Protein AF-A0A6P7GZW6-F1 (afdb_monomer_lite)

Sequence (121 aa):
YMQWEYSMRNNTKTATFVFSAQAANHLLSLGHLKVGLARCEIEKRYVVRRCQRCWSYSHDSTKCDGPDRTRNCLNCGKHGHAMKACAGEEFCAVCNKAHRHGSAKCPAFQEALQRARKADQ

Foldseek 3Di:
DWDFDDDDDDPDGDTDDDDPPVVLVVVVVVQWDDDPPDTGGDDDDFDQDAQLAQRASPDHVVPDPHHGQNQAAQAASHHDDHVVPDPDFGAEPHQGDGHGRPDPPDPRNVVSRVVRVVVVD

pLDDT: mean 87.78, std 15.23, range [29.33, 96.62]

Organism: NCBI:txid50390

Secondary structure (DSSP, 8-state):
--------STT---------HHHHHHHHHH-EEEETTEEEE----------TTT--SSS-GGG--SPP-TTS-TTTS-SSS-GGG--SPP-BTTTTBSS-TT-TT-HHHHHHHHHHHHTT-

InterPro domains:
  IPR001878 Zinc finger, CCHC-type [PS50158] (73-86)
  IPR036875 Zinc finger, CCHC-type superfamily [SSF57756] (40-88)

Radius of gyration: 17.38 Å; chains: 1; bounding box: 32×41×42 Å

Structure (mmCIF, N/CA/C/O backbone):
data_AF-A0A6P7GZW6-F1
#
_entry.id   AF-A0A6P7GZW6-F1
#
loop_
_atom_site.group_PDB
_atom_site.id
_atom_site.type_symbol
_atom_site.label_atom_id
_atom_site.label_alt_id
_atom_site.label_comp_id
_atom_site.label_asym_id
_atom_site.label_entity_id
_atom_site.label_seq_id
_atom_site.pdbx_PDB_ins_code
_atom_site.Cartn_x
_atom_site.Cartn_y
_atom_site.Cartn_z
_atom_site.occupancy
_atom_site.B_iso_or_equiv
_atom_site.auth_seq_id
_atom_site.auth_comp_id
_atom_site.auth_asym_id
_atom_site.auth_atom_id
_atom_site.pdbx_PDB_model_num
ATOM 1 N N . TYR A 1 1 ? 8.598 6.000 12.581 1.00 32.06 1 TYR A N 1
ATOM 2 C CA . TYR A 1 1 ? 8.970 6.384 11.204 1.00 32.06 1 TYR A CA 1
ATOM 3 C C . TYR A 1 1 ? 7.702 6.887 10.520 1.00 32.06 1 TYR A C 1
ATOM 5 O O . TYR A 1 1 ? 6.854 6.083 10.156 1.00 32.06 1 TYR A O 1
ATOM 13 N N . MET A 1 2 ? 7.488 8.204 10.497 1.00 29.33 2 MET A N 1
ATOM 14 C CA . MET A 1 2 ? 6.277 8.828 9.945 1.00 29.33 2 MET A CA 1
ATOM 15 C C . MET A 1 2 ? 6.384 8.887 8.416 1.00 29.33 2 MET A C 1
ATOM 17 O O . MET A 1 2 ? 7.231 9.604 7.891 1.00 29.33 2 MET A O 1
ATOM 21 N N . GLN A 1 3 ? 5.556 8.120 7.705 1.00 33.75 3 GLN A N 1
ATOM 22 C CA . GLN A 1 3 ? 5.369 8.261 6.257 1.00 33.75 3 GLN A CA 1
ATOM 23 C C . GLN A 1 3 ? 4.141 9.140 6.001 1.00 33.75 3 GLN A C 1
ATOM 25 O O . GLN A 1 3 ? 3.038 8.785 6.412 1.00 33.75 3 GLN A O 1
ATOM 30 N N . TRP A 1 4 ? 4.340 10.284 5.342 1.00 34.69 4 TRP A N 1
ATOM 31 C CA . TRP A 1 4 ? 3.284 11.242 5.011 1.00 34.69 4 TRP A CA 1
ATOM 32 C C . TRP A 1 4 ? 2.551 10.899 3.697 1.00 34.69 4 TRP A C 1
ATOM 34 O O . TRP A 1 4 ? 3.173 10.733 2.652 1.00 34.69 4 TRP A O 1
ATOM 44 N N . GLU A 1 5 ? 1.223 10.820 3.842 1.00 42.06 5 GLU A N 1
ATOM 45 C CA . GLU A 1 5 ? 0.091 11.219 2.978 1.00 42.06 5 GLU A CA 1
ATOM 46 C C . GLU A 1 5 ? -0.092 10.681 1.537 1.00 42.06 5 GLU A C 1
ATOM 48 O O . GLU A 1 5 ? 0.608 11.031 0.590 1.00 42.06 5 GLU A O 1
ATOM 53 N N . TYR A 1 6 ? -1.202 9.944 1.366 1.00 43.47 6 TYR A N 1
ATOM 54 C CA . TYR A 1 6 ? -2.035 9.924 0.158 1.00 43.47 6 TYR A CA 1
ATOM 55 C C . TYR A 1 6 ? -3.326 10.673 0.515 1.00 43.47 6 TYR A C 1
ATOM 57 O O . TYR A 1 6 ? -4.013 10.263 1.450 1.00 43.47 6 TYR A O 1
ATOM 65 N N . SER A 1 7 ? -3.636 11.784 -0.157 1.00 40.34 7 SER A N 1
ATOM 66 C CA . SER A 1 7 ? -4.816 12.587 0.177 1.00 40.34 7 SER A CA 1
ATOM 67 C C . SER A 1 7 ? -6.105 11.904 -0.292 1.00 40.34 7 SER A C 1
ATOM 69 O O . SER A 1 7 ? -6.201 11.405 -1.416 1.00 40.34 7 SER A O 1
ATOM 71 N N . MET A 1 8 ? -7.125 11.897 0.564 1.00 38.78 8 MET A N 1
ATOM 72 C CA . MET A 1 8 ? -8.518 11.726 0.157 1.00 38.78 8 MET A CA 1
ATOM 73 C C . MET A 1 8 ? -9.351 12.848 0.788 1.00 38.78 8 MET A C 1
ATOM 75 O O . MET A 1 8 ? -9.194 13.121 1.965 1.00 38.78 8 MET A O 1
ATOM 79 N N . ARG A 1 9 ? -10.210 13.480 -0.031 1.00 48.25 9 ARG A N 1
ATOM 80 C CA . ARG A 1 9 ? -11.346 14.388 0.271 1.00 48.25 9 ARG A CA 1
ATOM 81 C C . ARG A 1 9 ? -11.144 15.458 1.388 1.00 48.25 9 ARG A C 1
ATOM 83 O O . ARG A 1 9 ? -11.032 15.152 2.567 1.00 48.25 9 ARG A O 1
ATOM 90 N N . ASN A 1 10 ? -11.234 16.741 0.996 1.00 51.53 10 ASN A N 1
ATOM 91 C CA . ASN A 1 10 ? -11.421 17.942 1.846 1.00 51.53 10 ASN A CA 1
ATOM 92 C C . ASN A 1 10 ? -10.289 18.347 2.820 1.00 51.53 10 ASN A C 1
ATOM 94 O O . ASN A 1 10 ? -10.545 18.485 4.011 1.00 51.53 10 ASN A O 1
ATOM 98 N N . ASN A 1 11 ? -9.057 18.599 2.346 1.00 68.69 11 ASN A N 1
ATOM 99 C CA . ASN A 1 11 ? -7.935 19.108 3.176 1.00 68.69 11 ASN A CA 1
ATOM 100 C C . ASN A 1 11 ? -7.673 18.321 4.483 1.00 68.69 11 ASN A C 1
ATOM 102 O O . ASN A 1 11 ? -7.035 18.828 5.406 1.00 68.69 11 ASN A O 1
ATOM 106 N N . THR A 1 12 ? -8.150 17.079 4.572 1.00 74.75 12 THR A N 1
ATOM 107 C CA . THR A 1 12 ? -7.938 16.217 5.730 1.00 74.75 12 THR A CA 1
ATOM 108 C C . THR A 1 12 ? -6.517 15.6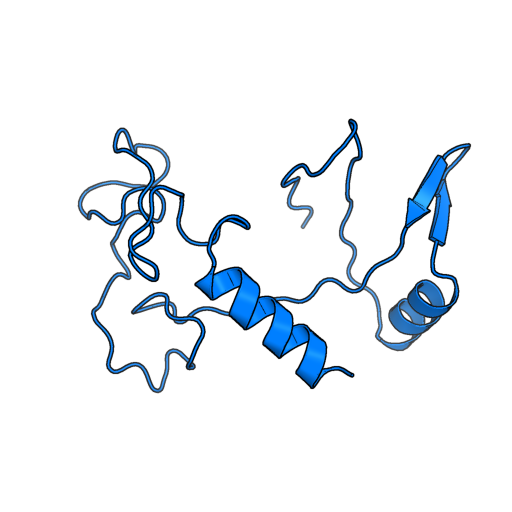58 5.699 1.00 74.75 12 THR A C 1
ATOM 110 O O . THR A 1 12 ? -5.961 15.357 4.639 1.00 74.75 12 THR A O 1
ATOM 113 N N . LYS A 1 13 ? -5.906 15.560 6.880 1.00 83.88 13 LYS A N 1
ATOM 114 C CA . LYS A 1 13 ? -4.573 14.989 7.085 1.00 83.88 13 LYS A CA 1
ATOM 115 C C . LYS A 1 13 ? -4.698 13.715 7.903 1.00 83.88 13 LYS A C 1
ATOM 117 O O . LYS A 1 13 ? -5.474 13.669 8.855 1.00 83.88 13 LYS A O 1
ATOM 122 N N . THR A 1 14 ? -3.917 12.698 7.556 1.00 86.50 14 THR A N 1
ATOM 123 C CA . THR A 1 14 ? -3.939 11.401 8.242 1.00 86.50 14 THR A CA 1
ATOM 124 C C . THR A 1 14 ? -2.583 11.133 8.874 1.00 86.50 14 THR A C 1
ATOM 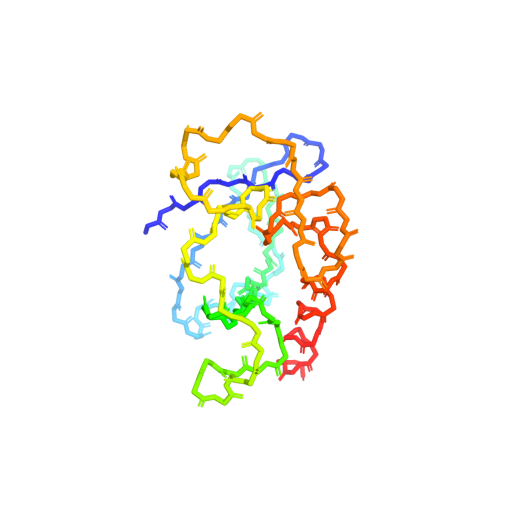126 O O . THR A 1 14 ? -1.557 11.161 8.197 1.00 86.50 14 THR A O 1
ATOM 129 N N . ALA A 1 15 ? -2.585 10.812 10.166 1.00 90.62 15 ALA A N 1
ATOM 130 C CA . ALA A 1 15 ? -1.408 10.344 10.885 1.00 90.62 15 ALA A CA 1
ATOM 131 C C . ALA A 1 15 ? -1.564 8.853 11.213 1.00 90.62 15 ALA A C 1
ATOM 133 O O . ALA A 1 15 ? -2.633 8.406 11.620 1.00 90.62 15 ALA A O 1
ATOM 134 N N . THR A 1 16 ? -0.501 8.070 11.018 1.00 92.00 16 THR A N 1
ATOM 135 C CA . THR A 1 16 ? -0.473 6.641 11.367 1.00 92.00 16 THR A CA 1
ATOM 136 C C . THR A 1 16 ? 0.464 6.424 12.547 1.00 92.00 16 THR A C 1
ATOM 138 O O . THR A 1 16 ? 1.631 6.813 12.495 1.00 92.00 16 THR A O 1
ATOM 141 N N . PHE A 1 17 ? -0.040 5.755 13.580 1.00 91.81 17 PHE A N 1
ATOM 142 C CA . PHE A 1 17 ? 0.698 5.407 14.791 1.00 91.81 17 PHE A CA 1
ATOM 143 C C . PHE A 1 17 ? 0.695 3.889 14.983 1.00 91.81 17 PHE A C 1
ATOM 145 O O . PHE A 1 17 ? -0.210 3.196 14.520 1.00 91.81 17 PHE A O 1
ATOM 152 N N . VAL A 1 18 ? 1.718 3.373 15.662 1.00 93.94 18 VAL A N 1
ATOM 153 C CA . VAL A 1 18 ? 1.812 1.960 16.044 1.00 93.94 18 VAL A CA 1
ATOM 154 C C . VAL A 1 18 ? 1.633 1.878 17.555 1.00 93.94 18 VAL A C 1
ATOM 156 O O . VAL A 1 18 ? 2.314 2.589 18.290 1.00 93.94 18 VAL A O 1
ATOM 159 N N . PHE A 1 19 ? 0.727 1.014 18.004 1.00 93.31 19 PHE A N 1
ATOM 160 C CA . PHE A 1 19 ? 0.383 0.813 19.412 1.00 93.31 19 PHE A CA 1
ATOM 161 C C . PHE A 1 19 ? 0.474 -0.671 19.786 1.00 93.31 19 PHE A C 1
ATOM 163 O O . PHE A 1 19 ? 0.561 -1.535 18.911 1.00 93.31 19 PHE A O 1
ATOM 170 N N . SER A 1 20 ? 0.402 -0.975 21.086 1.00 96.62 20 SER A N 1
ATOM 171 C CA . SER A 1 20 ? 0.105 -2.335 21.543 1.00 96.62 20 SER A CA 1
ATOM 172 C C . SER A 1 20 ? -1.309 -2.743 21.112 1.00 96.62 20 SER A C 1
ATOM 174 O O . SER A 1 20 ? -2.180 -1.889 20.938 1.00 96.62 20 SER A O 1
ATOM 176 N N . ALA A 1 21 ? -1.560 -4.048 20.967 1.00 93.38 21 ALA A N 1
ATOM 177 C CA . ALA A 1 21 ? -2.873 -4.553 20.553 1.00 93.38 21 ALA A CA 1
ATOM 178 C C . ALA A 1 21 ? -4.002 -4.068 21.482 1.00 93.38 21 ALA A C 1
ATOM 180 O O . ALA A 1 21 ? -5.055 -3.646 21.011 1.00 93.38 21 ALA A O 1
ATOM 181 N N . GLN A 1 22 ? -3.755 -4.052 22.795 1.00 96.38 22 GLN A N 1
ATOM 182 C CA . GLN A 1 22 ? -4.722 -3.579 23.785 1.00 96.38 22 GLN A CA 1
ATOM 183 C C . GLN A 1 22 ? -5.059 -2.091 23.602 1.00 96.38 22 GLN A C 1
ATOM 185 O O . GLN A 1 22 ? -6.234 -1.734 23.536 1.00 96.38 22 GLN A O 1
ATOM 190 N N . ALA A 1 23 ? -4.046 -1.227 23.471 1.00 95.25 23 ALA A N 1
ATOM 191 C CA . ALA A 1 23 ? -4.256 0.207 23.272 1.00 95.25 23 ALA A CA 1
ATOM 192 C C . ALA A 1 23 ? -4.913 0.506 21.915 1.00 95.25 23 ALA A C 1
ATOM 194 O O . ALA A 1 23 ? -5.807 1.345 21.839 1.00 95.25 23 ALA A O 1
ATOM 195 N N . ALA A 1 24 ? -4.525 -0.212 20.856 1.00 94.62 24 ALA A N 1
ATOM 196 C CA . ALA A 1 24 ? -5.143 -0.086 19.539 1.00 94.62 24 ALA A CA 1
ATOM 197 C C . ALA A 1 24 ? -6.637 -0.435 19.579 1.00 94.62 24 ALA A C 1
ATOM 199 O O . ALA A 1 24 ? -7.452 0.341 19.091 1.00 94.62 24 ALA A O 1
ATOM 200 N N . ASN A 1 25 ? -7.008 -1.557 20.203 1.00 94.62 25 ASN A N 1
ATOM 201 C CA . ASN A 1 25 ? -8.407 -1.974 20.318 1.00 94.62 25 ASN A CA 1
ATOM 202 C C . ASN A 1 25 ? -9.236 -0.991 21.151 1.00 94.62 25 ASN A C 1
ATOM 204 O O . ASN A 1 25 ? -10.373 -0.697 20.791 1.00 94.62 25 ASN A O 1
ATOM 208 N N . HIS A 1 26 ? -8.656 -0.442 22.221 1.00 95.19 26 HIS A N 1
ATOM 209 C CA . HIS A 1 26 ? -9.310 0.599 23.008 1.00 95.19 26 HIS A CA 1
ATOM 210 C C . HIS A 1 26 ? -9.544 1.880 22.192 1.00 95.19 26 HIS A C 1
ATOM 212 O O . HIS A 1 26 ? -10.636 2.429 22.207 1.00 95.19 26 HIS A O 1
ATOM 218 N N . LEU A 1 27 ? -8.554 2.341 21.423 1.00 94.38 27 LEU A N 1
ATOM 219 C CA . LEU A 1 27 ? -8.720 3.511 20.554 1.00 94.38 27 LEU A CA 1
ATOM 220 C C . LEU A 1 27 ? -9.746 3.265 19.439 1.00 94.38 27 LEU A C 1
ATOM 222 O O . LEU A 1 27 ? -10.541 4.150 19.128 1.00 94.38 27 LEU A O 1
ATOM 226 N N . LEU A 1 28 ? -9.759 2.064 18.860 1.00 94.38 28 LEU A N 1
ATOM 227 C CA . LEU A 1 28 ? -10.731 1.683 17.836 1.00 94.38 28 LEU A CA 1
ATOM 228 C C . LEU A 1 28 ? -12.165 1.670 18.381 1.00 94.38 28 LEU A C 1
ATOM 230 O O . LEU A 1 28 ? -13.071 2.085 17.663 1.00 94.38 28 LEU A O 1
ATOM 234 N N . SER A 1 29 ? -12.385 1.268 19.640 1.00 94.56 29 SER A N 1
ATOM 235 C CA . SER A 1 29 ? -13.731 1.274 20.235 1.00 94.56 29 SER A CA 1
ATOM 236 C C . SER A 1 29 ? -14.280 2.681 20.498 1.00 94.56 29 SER A C 1
ATOM 238 O O . SER A 1 29 ? -15.495 2.858 20.537 1.00 94.56 29 SER A O 1
ATOM 240 N N . LEU A 1 30 ? -13.415 3.696 20.619 1.00 95.06 30 LEU A N 1
ATOM 241 C CA . LEU A 1 30 ? -13.831 5.103 20.696 1.00 95.06 30 LEU A CA 1
ATOM 242 C C . LEU A 1 30 ? -14.323 5.641 19.338 1.00 95.06 30 LEU A C 1
ATOM 244 O O . LEU A 1 30 ? -15.104 6.596 19.281 1.00 95.06 30 LEU A O 1
ATOM 248 N N . GLY A 1 31 ? -13.826 5.075 18.233 1.00 93.25 31 GLY A N 1
ATOM 249 C CA . GLY A 1 31 ? -14.131 5.455 16.847 1.00 93.25 31 GLY A CA 1
ATOM 250 C C . GLY A 1 31 ? -13.582 6.818 16.398 1.00 93.25 31 GLY A C 1
ATOM 251 O O . GLY A 1 31 ? -13.380 7.046 15.207 1.00 93.25 31 GLY A O 1
ATOM 252 N N . HIS A 1 32 ? -13.310 7.740 17.322 1.00 93.44 32 HIS A N 1
ATOM 253 C CA . HIS A 1 32 ? -12.734 9.048 17.022 1.00 93.44 32 HIS A CA 1
ATOM 254 C C . HIS A 1 32 ? -11.944 9.625 18.203 1.00 93.44 32 HIS A C 1
ATOM 256 O O . HIS A 1 32 ? -12.220 9.331 19.364 1.00 93.44 32 HIS A O 1
ATOM 262 N N . LEU A 1 33 ? -10.987 10.498 17.892 1.00 92.19 33 LEU A N 1
ATOM 263 C CA . LEU A 1 33 ? -10.189 11.272 18.836 1.00 92.19 33 LEU A CA 1
ATOM 264 C C . LEU A 1 33 ? -10.477 12.765 18.662 1.00 92.19 33 LEU A C 1
ATOM 266 O O . LEU A 1 33 ? -10.582 13.255 17.539 1.00 92.19 33 LEU A O 1
ATOM 270 N N . LYS A 1 34 ? -10.552 13.512 19.764 1.00 92.06 34 LYS A N 1
ATOM 271 C CA . LYS A 1 34 ? -10.583 14.977 19.723 1.00 92.06 34 LYS A CA 1
ATOM 272 C C . LYS A 1 34 ? -9.164 15.526 19.864 1.00 92.06 34 LYS A C 1
ATOM 274 O O . LYS A 1 34 ? -8.512 15.285 20.875 1.00 92.06 34 LYS A O 1
ATOM 279 N N . VAL A 1 35 ? -8.704 16.283 18.870 1.00 89.75 35 VAL A N 1
ATOM 280 C CA . VAL A 1 35 ? -7.398 16.959 18.883 1.00 89.75 35 VAL A CA 1
ATOM 281 C C . VAL A 1 35 ? -7.642 18.460 18.771 1.00 89.75 35 VAL A C 1
ATOM 283 O O . VAL A 1 35 ? -7.971 18.977 17.704 1.00 89.75 35 VAL A O 1
ATOM 286 N N . GLY A 1 36 ? -7.552 19.168 19.899 1.00 90.69 36 GLY A N 1
ATOM 287 C CA . GLY A 1 36 ? -7.987 20.563 19.985 1.00 90.69 36 GLY A CA 1
ATOM 288 C C . GLY A 1 36 ? -9.481 20.694 19.669 1.00 90.69 36 GLY A C 1
ATOM 289 O O . GLY A 1 36 ? -10.323 20.130 20.369 1.00 90.69 36 GLY A O 1
ATOM 290 N N . LEU A 1 37 ? -9.811 21.424 18.601 1.00 89.88 37 LEU A N 1
ATOM 291 C CA . LEU A 1 37 ? -11.184 21.572 18.098 1.00 89.88 37 LEU A CA 1
ATOM 292 C C . LEU A 1 37 ? -11.548 20.546 17.012 1.00 89.88 37 LEU A C 1
ATOM 294 O O . LEU A 1 37 ? -12.709 20.469 16.615 1.00 89.88 37 LEU A O 1
ATOM 298 N N . ALA A 1 38 ? -10.585 19.755 16.533 1.00 89.25 38 ALA A N 1
ATOM 299 C CA . ALA A 1 38 ? -10.805 18.797 15.459 1.00 89.25 38 ALA A CA 1
ATOM 300 C C . ALA A 1 38 ? -11.326 17.456 15.990 1.00 89.25 38 ALA A C 1
ATOM 302 O O . ALA A 1 38 ? -10.856 16.944 17.010 1.00 89.25 38 ALA A O 1
ATOM 303 N N . ARG A 1 39 ? -12.264 16.863 15.245 1.00 91.75 39 ARG A N 1
ATOM 304 C CA . ARG A 1 39 ? -12.699 15.472 15.401 1.00 91.75 39 ARG A CA 1
ATOM 305 C C . ARG A 1 39 ? -11.966 14.616 14.369 1.00 91.75 39 ARG A C 1
ATOM 307 O O . ARG A 1 39 ? -12.165 14.799 13.173 1.00 91.75 39 ARG A O 1
ATOM 314 N N . CYS A 1 40 ? -11.132 13.696 14.833 1.00 91.62 40 CYS A N 1
ATOM 315 C CA . CYS A 1 40 ? -10.320 12.815 14.001 1.00 91.62 40 CYS A CA 1
ATOM 316 C C . CYS A 1 40 ? -10.888 11.397 14.053 1.00 91.62 40 CYS A C 1
ATOM 318 O O . CYS A 1 40 ? -10.971 10.816 15.129 1.00 91.62 40 CYS A O 1
ATOM 320 N N . GLU A 1 41 ? -11.275 10.837 12.913 1.00 93.75 41 GLU A N 1
ATOM 321 C CA . GLU A 1 41 ? -11.704 9.439 12.828 1.00 93.75 41 GLU A CA 1
ATOM 322 C C . GLU A 1 41 ? -10.521 8.496 13.084 1.00 93.75 41 GLU A C 1
ATOM 324 O O . GLU A 1 41 ? -9.400 8.754 12.634 1.00 93.75 41 GLU A O 1
ATOM 329 N N . ILE A 1 42 ? -10.764 7.422 13.836 1.00 94.19 42 ILE A N 1
ATOM 330 C CA . ILE A 1 42 ? -9.770 6.381 14.090 1.00 94.19 42 ILE A CA 1
ATOM 331 C C . ILE A 1 42 ? -10.145 5.161 13.255 1.00 94.19 42 ILE A C 1
ATOM 333 O O . ILE A 1 42 ? -11.215 4.586 13.426 1.00 94.19 42 ILE A O 1
ATOM 337 N N . GLU A 1 43 ? -9.219 4.713 12.412 1.00 92.44 43 GLU A N 1
ATOM 338 C CA . GLU A 1 43 ? -9.357 3.468 11.661 1.00 92.44 43 GLU A CA 1
ATOM 339 C C . GLU A 1 43 ? -8.125 2.573 11.816 1.00 92.44 43 GLU A C 1
ATOM 341 O O . GLU A 1 43 ? -6.992 3.032 11.999 1.00 92.44 43 GLU A O 1
ATOM 346 N N . LYS A 1 44 ? -8.336 1.257 11.711 1.00 93.31 44 LYS A N 1
ATOM 347 C CA . LYS A 1 44 ? -7.236 0.294 11.679 1.00 93.31 44 LYS A CA 1
ATOM 348 C C . LYS A 1 44 ? -6.528 0.376 10.328 1.00 93.31 44 LYS A C 1
ATOM 350 O O . LYS A 1 44 ? -7.123 0.170 9.268 1.00 93.31 44 LYS A O 1
ATOM 355 N N . ARG A 1 45 ? -5.217 0.616 10.359 1.00 91.75 45 ARG A N 1
ATOM 356 C CA . ARG A 1 45 ? -4.366 0.610 9.164 1.00 91.75 45 ARG A CA 1
ATOM 357 C C . ARG A 1 45 ? -4.018 -0.831 8.773 1.00 91.75 45 ARG A C 1
ATOM 359 O O . ARG A 1 45 ? -3.186 -1.467 9.412 1.00 91.75 45 ARG A O 1
ATOM 366 N N . TYR A 1 46 ? -4.582 -1.316 7.671 1.00 91.06 46 TYR A N 1
ATOM 367 C CA . TYR A 1 46 ? -4.217 -2.618 7.100 1.00 91.06 46 TYR A CA 1
ATOM 368 C C . TYR A 1 46 ? -2.994 -2.511 6.185 1.00 91.06 46 TYR A C 1
ATOM 370 O O . TYR A 1 46 ? -2.939 -1.661 5.289 1.00 91.06 46 TYR A O 1
ATOM 378 N N . VAL A 1 47 ? -2.020 -3.401 6.390 1.00 87.81 47 VAL A N 1
ATOM 379 C CA . VAL A 1 47 ? -0.817 -3.503 5.556 1.00 87.81 47 VAL A CA 1
ATOM 380 C C . VAL A 1 47 ? -0.990 -4.642 4.560 1.00 87.81 47 VAL A C 1
ATOM 382 O O . VAL A 1 47 ? -0.946 -5.814 4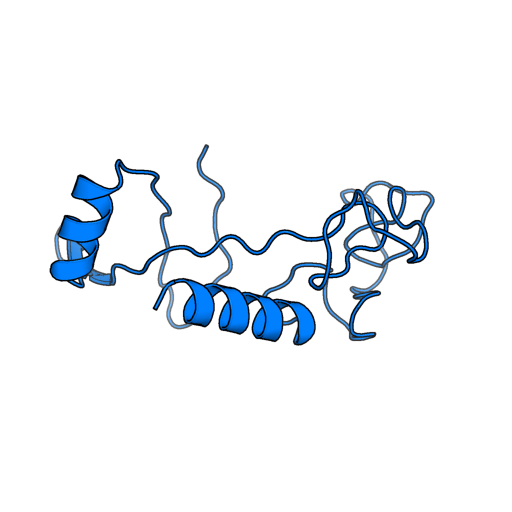.924 1.00 87.81 47 VAL A O 1
ATOM 385 N N . VAL A 1 48 ? -1.140 -4.297 3.283 1.00 90.69 48 VAL A N 1
ATOM 386 C CA . VAL A 1 48 ? -1.176 -5.276 2.193 1.00 90.69 48 VAL A CA 1
ATOM 387 C C . VAL A 1 48 ? 0.247 -5.531 1.713 1.00 90.69 48 VAL A C 1
ATOM 389 O O . VAL A 1 48 ? 0.889 -4.653 1.130 1.00 90.69 48 VAL A O 1
ATOM 392 N N . ARG A 1 49 ? 0.749 -6.744 1.949 1.00 90.44 49 ARG A N 1
ATOM 393 C CA . ARG A 1 49 ? 2.054 -7.168 1.434 1.00 90.44 49 ARG A CA 1
ATOM 394 C C . ARG A 1 49 ? 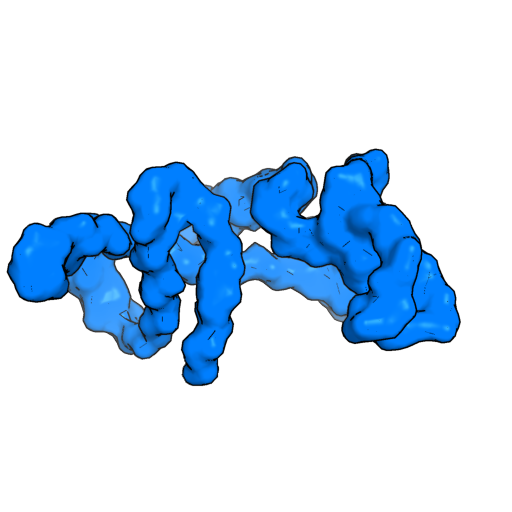1.936 -7.539 -0.044 1.00 90.44 49 ARG A C 1
ATOM 396 O O . ARG A 1 49 ? 0.943 -8.115 -0.477 1.00 90.44 49 ARG A O 1
ATOM 403 N N . ARG A 1 50 ? 2.974 -7.207 -0.809 1.00 91.88 50 ARG A N 1
ATOM 404 C CA . ARG A 1 50 ? 3.144 -7.635 -2.202 1.00 91.88 50 ARG A CA 1
ATOM 405 C C . ARG A 1 50 ? 4.360 -8.539 -2.317 1.00 91.88 50 ARG A C 1
ATOM 407 O O . ARG A 1 50 ? 5.352 -8.324 -1.612 1.00 91.88 50 ARG A O 1
ATOM 414 N N . CYS A 1 51 ? 4.310 -9.470 -3.258 1.00 94.44 51 CYS A N 1
ATOM 415 C CA . CYS A 1 51 ? 5.474 -10.229 -3.686 1.00 94.44 51 CYS A CA 1
ATOM 416 C C . CYS A 1 51 ? 6.555 -9.261 -4.192 1.00 94.44 51 CYS A C 1
ATOM 418 O O . CYS A 1 51 ? 6.285 -8.412 -5.042 1.00 94.44 51 CYS A O 1
ATOM 420 N N . GLN A 1 52 ? 7.781 -9.353 -3.674 1.00 92.00 52 GLN A N 1
ATOM 421 C CA . GLN A 1 52 ? 8.848 -8.425 -4.077 1.00 92.00 52 GLN A CA 1
ATOM 422 C C . GLN A 1 52 ? 9.364 -8.711 -5.493 1.00 92.00 52 GLN A C 1
ATOM 424 O O . GLN A 1 52 ? 9.843 -7.797 -6.161 1.00 92.00 52 GLN A O 1
ATOM 429 N N . ARG A 1 53 ? 9.199 -9.954 -5.966 1.00 94.69 53 ARG A N 1
ATOM 430 C CA . ARG A 1 53 ? 9.625 -10.403 -7.294 1.00 94.69 53 ARG A CA 1
ATOM 431 C C . ARG A 1 53 ? 8.646 -9.990 -8.385 1.00 94.69 53 ARG A C 1
ATOM 433 O O . ARG A 1 53 ? 8.999 -9.184 -9.234 1.00 94.69 53 ARG A O 1
ATOM 440 N N . CYS A 1 54 ? 7.412 -10.488 -8.344 1.00 94.62 54 CYS A N 1
ATOM 441 C CA . CYS A 1 54 ? 6.434 -10.243 -9.409 1.00 94.62 54 CYS A CA 1
ATOM 442 C C . CYS A 1 54 ? 5.455 -9.098 -9.122 1.00 94.62 54 CYS A C 1
ATOM 444 O O . CYS A 1 54 ? 4.690 -8.716 -10.007 1.00 94.62 54 CYS A O 1
ATOM 446 N N . TRP A 1 55 ? 5.470 -8.550 -7.901 1.00 94.44 55 TRP A N 1
ATOM 447 C CA . TRP A 1 55 ? 4.584 -7.482 -7.419 1.00 94.44 55 TRP A CA 1
ATOM 448 C C . TRP A 1 55 ? 3.115 -7.860 -7.201 1.00 94.44 55 TRP A C 1
ATOM 450 O O . TRP A 1 55 ? 2.325 -6.987 -6.835 1.00 94.44 55 TRP A O 1
ATOM 460 N N . SER A 1 56 ? 2.757 -9.137 -7.360 1.00 93.62 56 SER A N 1
ATOM 461 C CA . SER A 1 56 ? 1.413 -9.652 -7.082 1.00 93.62 56 SER A CA 1
ATOM 462 C C . SER A 1 56 ? 1.028 -9.512 -5.606 1.00 93.62 56 SER A C 1
ATOM 464 O O . SER A 1 56 ? 1.877 -9.572 -4.717 1.00 93.62 56 SER A O 1
ATOM 466 N N . TYR A 1 57 ? -0.273 -9.371 -5.350 1.00 93.75 57 TYR A N 1
ATOM 467 C CA . TYR A 1 57 ? -0.872 -9.348 -4.010 1.00 93.75 57 TYR A CA 1
ATOM 468 C C . TYR A 1 57 ? -1.528 -10.688 -3.626 1.00 93.75 57 TYR A C 1
ATOM 470 O O . TYR A 1 57 ? -2.347 -10.740 -2.712 1.00 93.75 57 TYR A O 1
ATOM 478 N N . SER A 1 58 ? -1.260 -11.761 -4.377 1.00 91.06 58 SER A N 1
ATOM 479 C CA . SER A 1 58 ? -1.921 -13.066 -4.203 1.00 91.06 58 SER A CA 1
ATOM 480 C C . SER A 1 58 ? -1.103 -14.092 -3.419 1.00 91.06 58 SER A C 1
ATOM 482 O O . SER A 1 58 ? -1.686 -15.025 -2.878 1.00 91.06 58 SER A O 1
ATOM 484 N N . HIS A 1 59 ? 0.217 -13.928 -3.342 1.00 91.38 59 HIS A N 1
ATOM 485 C CA . HIS A 1 59 ? 1.120 -14.927 -2.776 1.00 91.38 59 HIS A CA 1
ATOM 486 C C . HIS A 1 59 ? 2.312 -14.294 -2.053 1.00 91.38 59 HIS A C 1
ATOM 488 O O . HIS A 1 59 ? 2.629 -13.115 -2.240 1.00 91.38 59 HIS A O 1
ATOM 494 N N . ASP A 1 60 ? 3.000 -15.117 -1.261 1.00 85.75 60 ASP A N 1
ATOM 495 C CA . ASP A 1 60 ? 4.285 -14.779 -0.654 1.00 85.75 60 ASP A CA 1
ATOM 496 C C . ASP A 1 60 ? 5.450 -14.971 -1.642 1.00 85.75 60 ASP A C 1
ATOM 498 O O . ASP A 1 60 ? 5.404 -15.836 -2.517 1.00 85.75 60 ASP A O 1
ATOM 502 N N . SER A 1 61 ? 6.520 -14.184 -1.483 1.00 86.44 61 SER A N 1
ATOM 503 C CA . SER A 1 61 ? 7.679 -14.200 -2.389 1.00 86.44 61 SER A CA 1
ATOM 504 C C . SER A 1 61 ? 8.361 -15.573 -2.486 1.00 86.44 61 SER A C 1
ATOM 506 O O . SER A 1 61 ? 8.925 -15.884 -3.532 1.00 86.44 61 SER A O 1
ATOM 508 N N . THR A 1 62 ? 8.278 -16.404 -1.442 1.00 87.19 62 THR A N 1
ATOM 509 C CA . THR A 1 62 ? 8.823 -17.777 -1.421 1.00 87.19 62 THR A CA 1
ATOM 510 C C . THR A 1 62 ? 8.134 -18.728 -2.402 1.00 87.19 62 THR A C 1
ATOM 512 O O . THR A 1 62 ? 8.754 -19.681 -2.862 1.00 87.19 62 THR A O 1
ATOM 515 N N . LYS A 1 63 ? 6.872 -18.458 -2.757 1.00 90.19 63 LYS A N 1
ATOM 516 C CA . LYS A 1 63 ? 6.059 -19.263 -3.685 1.00 90.19 63 LYS A CA 1
ATOM 517 C C . LYS A 1 63 ? 5.847 -18.557 -5.028 1.00 90.19 63 LYS A C 1
ATOM 519 O O . LYS A 1 63 ? 4.866 -18.814 -5.715 1.00 90.19 63 LYS A O 1
ATOM 524 N N . CYS A 1 64 ? 6.727 -17.617 -5.376 1.00 94.88 64 CYS A N 1
ATOM 525 C CA . CYS A 1 64 ? 6.572 -16.808 -6.578 1.00 94.88 64 CYS A CA 1
ATOM 526 C C . CYS A 1 64 ? 7.016 -17.562 -7.838 1.00 94.88 64 CYS A C 1
ATOM 528 O O . CYS A 1 64 ? 8.211 -17.759 -8.065 1.00 94.88 64 CYS A O 1
ATOM 530 N N . ASP A 1 65 ? 6.053 -17.842 -8.707 1.00 93.50 65 ASP A N 1
ATOM 531 C CA . ASP A 1 65 ? 6.208 -18.347 -10.077 1.00 93.50 65 ASP A CA 1
ATOM 532 C C . ASP A 1 65 ? 6.122 -17.239 -11.148 1.00 93.50 65 ASP A C 1
ATOM 534 O O . ASP A 1 65 ? 6.395 -17.466 -12.324 1.00 93.50 65 ASP A O 1
ATOM 538 N N . GLY A 1 66 ? 5.766 -16.019 -10.740 1.00 92.69 66 GLY A N 1
ATOM 539 C CA . GLY A 1 66 ? 5.601 -14.882 -11.638 1.00 92.69 66 GLY A CA 1
ATOM 540 C C . GLY A 1 66 ? 6.910 -14.291 -12.191 1.00 92.69 66 GLY A C 1
ATOM 541 O O . GLY A 1 66 ? 8.012 -14.615 -11.734 1.00 92.69 66 GLY A O 1
ATOM 542 N N . PRO A 1 67 ? 6.793 -13.347 -13.144 1.00 94.06 67 PRO A N 1
ATOM 543 C CA . PRO A 1 67 ? 7.941 -12.703 -13.775 1.00 94.06 67 PRO A CA 1
ATOM 544 C C . PRO A 1 67 ? 8.752 -11.885 -12.769 1.00 94.06 67 PRO A C 1
ATOM 546 O O . PRO A 1 67 ? 8.202 -11.289 -11.839 1.00 94.06 67 PRO A O 1
ATOM 549 N N . ASP A 1 68 ? 10.063 -11.818 -12.984 1.00 94.62 68 ASP A N 1
ATOM 550 C CA . ASP A 1 68 ? 10.951 -11.016 -12.151 1.00 94.62 68 ASP A CA 1
ATOM 551 C C . ASP A 1 68 ? 10.886 -9.534 -12.546 1.00 94.62 68 ASP A C 1
ATOM 553 O O . ASP A 1 68 ? 11.203 -9.150 -13.671 1.00 94.62 68 ASP A O 1
ATOM 557 N N . ARG A 1 69 ? 10.448 -8.704 -11.598 1.00 94.38 69 ARG A N 1
ATOM 558 C CA . ARG A 1 69 ? 10.367 -7.243 -11.701 1.00 94.38 69 ARG A CA 1
ATOM 559 C C . ARG A 1 69 ? 11.162 -6.554 -10.592 1.00 94.38 69 ARG A C 1
ATOM 561 O O . ARG A 1 69 ? 10.946 -5.373 -10.331 1.00 94.38 69 ARG A O 1
ATOM 568 N N . THR A 1 70 ? 12.076 -7.252 -9.919 1.00 93.31 70 THR A N 1
ATOM 569 C CA . THR A 1 70 ? 12.855 -6.699 -8.792 1.00 93.31 70 THR A CA 1
ATOM 570 C C . THR A 1 70 ? 13.635 -5.435 -9.162 1.00 93.31 70 THR A C 1
ATOM 572 O O . THR A 1 70 ? 13.768 -4.536 -8.334 1.00 93.31 70 THR A O 1
ATOM 575 N N . ARG A 1 71 ? 14.105 -5.332 -10.412 1.00 93.38 71 ARG A N 1
ATOM 576 C CA . ARG A 1 71 ? 14.870 -4.183 -10.938 1.00 93.38 71 ARG A CA 1
ATOM 577 C C . ARG A 1 71 ? 14.022 -3.169 -11.710 1.00 93.38 71 ARG A C 1
ATOM 579 O O . ARG A 1 71 ? 14.566 -2.214 -12.266 1.00 93.38 71 ARG A O 1
ATOM 586 N N . ASN A 1 72 ? 12.710 -3.372 -11.785 1.00 95.00 72 ASN A N 1
ATOM 587 C CA . ASN A 1 72 ? 11.833 -2.503 -12.557 1.00 95.00 72 ASN A CA 1
ATOM 588 C C . ASN A 1 72 ? 11.438 -1.280 -11.723 1.00 95.00 72 ASN A C 1
ATOM 590 O O . ASN A 1 72 ? 11.218 -1.352 -10.513 1.00 95.00 72 ASN A O 1
ATOM 594 N N . CYS A 1 73 ? 11.296 -0.140 -12.388 1.00 95.31 73 CYS A N 1
ATOM 595 C CA . CYS A 1 73 ? 10.808 1.079 -11.774 1.00 95.31 73 CYS A CA 1
ATOM 596 C C . CYS A 1 73 ? 9.351 0.906 -11.322 1.00 95.31 73 CYS A C 1
ATOM 598 O O . CYS A 1 73 ? 8.486 0.536 -12.113 1.00 95.31 73 CYS A O 1
ATOM 600 N N . LEU A 1 74 ? 9.056 1.235 -10.062 1.00 93.25 74 LEU A N 1
ATOM 601 C CA . LEU A 1 74 ? 7.693 1.172 -9.515 1.00 93.25 74 LEU A CA 1
ATOM 602 C C . LEU A 1 74 ? 6.743 2.217 -10.118 1.00 93.25 74 LEU A C 1
ATOM 604 O O . LEU A 1 74 ? 5.536 2.124 -9.901 1.00 93.25 74 LEU A O 1
ATOM 608 N N . ASN A 1 75 ? 7.278 3.215 -10.828 1.00 95.31 75 ASN A N 1
ATOM 609 C CA . ASN A 1 75 ? 6.481 4.234 -11.496 1.00 95.31 75 ASN A CA 1
ATOM 610 C C . ASN A 1 75 ? 5.968 3.763 -12.856 1.00 95.31 75 ASN A C 1
ATOM 612 O O . ASN A 1 75 ? 4.763 3.740 -13.063 1.00 95.31 75 ASN A O 1
ATOM 616 N N . CYS A 1 76 ? 6.876 3.361 -13.750 1.00 95.44 76 CYS A N 1
ATOM 617 C CA . CYS A 1 76 ? 6.564 3.065 -15.153 1.00 95.44 76 CYS A CA 1
ATOM 618 C C . CYS A 1 76 ? 6.723 1.583 -15.539 1.00 95.44 76 CYS A C 1
ATOM 620 O O . CYS A 1 76 ? 6.471 1.203 -16.678 1.00 95.44 76 CYS A O 1
ATOM 622 N N . GLY A 1 77 ? 7.212 0.731 -14.633 1.00 93.75 77 GLY A N 1
ATOM 623 C CA . GLY A 1 77 ? 7.393 -0.703 -14.871 1.00 93.75 77 GLY A CA 1
ATOM 624 C C . GLY A 1 77 ? 8.596 -1.098 -15.737 1.00 93.75 77 GLY A C 1
ATOM 625 O O . GLY A 1 77 ? 8.804 -2.295 -15.933 1.00 93.75 77 GLY A O 1
ATOM 626 N N . LYS A 1 78 ? 9.408 -0.149 -16.228 1.00 94.56 78 LYS A N 1
ATOM 627 C CA . LYS A 1 78 ? 10.610 -0.413 -17.049 1.00 94.56 78 LYS A CA 1
ATOM 628 C C . LYS A 1 78 ? 11.885 -0.502 -16.200 1.00 94.56 78 LYS A C 1
ATOM 630 O O . LYS A 1 78 ? 11.938 0.051 -15.106 1.00 94.56 78 LYS A O 1
ATOM 635 N N . HIS A 1 79 ? 12.907 -1.195 -16.697 1.00 93.75 79 HIS A N 1
ATOM 636 C CA . HIS A 1 79 ? 14.226 -1.284 -16.058 1.00 93.75 79 HIS A CA 1
ATOM 637 C C . HIS A 1 79 ? 15.170 -0.168 -16.554 1.00 93.75 79 HIS A C 1
ATOM 639 O O . HIS A 1 79 ? 14.818 0.600 -17.449 1.00 93.75 79 HIS A O 1
ATOM 645 N N . GLY A 1 80 ? 16.364 -0.067 -15.961 1.00 94.81 80 GLY A N 1
ATOM 646 C CA . GLY A 1 80 ? 17.432 0.836 -16.420 1.00 94.81 80 GLY A CA 1
ATOM 647 C C . GLY A 1 80 ? 17.486 2.208 -15.741 1.00 94.81 80 GLY A C 1
ATOM 648 O O . GLY A 1 80 ? 18.321 3.026 -16.102 1.00 94.81 80 GLY A O 1
ATOM 649 N N . HIS A 1 81 ? 16.628 2.475 -14.752 1.00 95.12 81 HIS A N 1
ATOM 650 C CA . HIS A 1 81 ? 16.667 3.720 -13.982 1.00 95.12 81 HIS A CA 1
ATOM 651 C C . HIS A 1 81 ? 16.106 3.544 -12.568 1.00 95.12 81 HIS A C 1
ATOM 653 O O . HIS A 1 81 ? 15.287 2.662 -12.299 1.00 95.12 81 HIS A O 1
ATOM 659 N N . ALA A 1 82 ? 16.528 4.423 -11.659 1.00 91.31 82 ALA A N 1
ATOM 660 C CA . ALA A 1 82 ? 15.932 4.538 -10.337 1.00 91.31 82 ALA A CA 1
ATOM 661 C C . ALA A 1 82 ? 14.598 5.287 -10.413 1.00 91.31 82 ALA A C 1
ATOM 663 O O . ALA A 1 82 ? 14.418 6.184 -11.234 1.00 91.31 82 ALA A O 1
ATOM 664 N N . MET A 1 83 ? 13.687 4.995 -9.484 1.00 89.50 83 MET A N 1
ATOM 665 C CA . MET A 1 83 ? 12.376 5.644 -9.453 1.00 89.50 83 MET A CA 1
ATOM 666 C C . MET A 1 83 ? 12.455 7.181 -9.390 1.00 89.50 83 MET A C 1
ATOM 668 O O . MET A 1 83 ? 11.653 7.855 -10.025 1.00 89.50 83 MET A O 1
ATOM 672 N N . LYS A 1 84 ? 13.434 7.732 -8.660 1.00 91.88 84 LYS A N 1
ATOM 673 C CA . LYS A 1 84 ? 13.640 9.187 -8.535 1.00 91.88 84 LYS A CA 1
ATOM 674 C C . LYS A 1 84 ? 14.018 9.869 -9.858 1.00 91.88 84 LYS A C 1
ATOM 676 O O . LYS A 1 84 ? 13.807 11.063 -9.986 1.00 91.88 84 LYS A O 1
ATOM 681 N N . ALA A 1 85 ? 14.571 9.116 -10.807 1.00 94.12 85 ALA A N 1
ATOM 682 C CA . ALA A 1 85 ? 14.974 9.592 -12.128 1.00 94.12 85 ALA A CA 1
ATOM 683 C C . ALA A 1 85 ? 13.989 9.144 -13.225 1.00 94.12 85 ALA A C 1
ATOM 685 O O . ALA A 1 85 ? 14.321 9.151 -14.407 1.00 94.12 85 ALA A O 1
ATOM 686 N N . CYS A 1 86 ? 12.793 8.679 -12.847 1.00 96.06 86 CYS A N 1
ATOM 687 C CA . CYS A 1 86 ? 11.813 8.211 -13.813 1.00 96.06 86 CYS A CA 1
ATOM 688 C C . CYS A 1 86 ? 11.148 9.395 -14.524 1.00 96.06 86 CYS A C 1
ATOM 690 O O . CYS A 1 86 ? 10.453 10.180 -13.888 1.00 96.06 86 CYS A O 1
ATOM 692 N N . ALA A 1 87 ? 11.317 9.467 -15.844 1.00 94.94 87 ALA A N 1
ATOM 693 C CA . ALA A 1 87 ? 10.594 10.386 -16.728 1.00 94.94 87 ALA A CA 1
ATOM 694 C C . ALA A 1 87 ? 9.468 9.691 -17.523 1.00 94.94 87 ALA A C 1
ATOM 696 O O . ALA A 1 87 ? 8.876 10.282 -18.418 1.00 94.94 87 ALA A O 1
ATOM 697 N N . GLY A 1 88 ? 9.207 8.409 -17.243 1.00 93.00 88 GLY A N 1
ATOM 698 C CA . GLY A 1 88 ? 8.167 7.637 -17.918 1.00 93.00 88 GLY A CA 1
ATOM 699 C C . GLY A 1 88 ? 6.790 7.841 -17.292 1.00 93.00 88 GLY A C 1
ATOM 700 O O . GLY A 1 88 ? 6.680 8.095 -16.091 1.00 93.00 88 GLY A O 1
ATOM 701 N N . GLU A 1 89 ? 5.751 7.652 -18.102 1.00 95.12 89 GLU A N 1
ATOM 702 C CA . GLU A 1 89 ? 4.362 7.675 -17.645 1.00 95.12 89 GLU A CA 1
ATOM 703 C C . GLU A 1 89 ? 4.085 6.597 -16.589 1.00 95.12 89 GLU A C 1
ATOM 705 O O . GLU A 1 89 ? 4.716 5.532 -16.558 1.00 95.12 89 GLU A O 1
ATOM 710 N N . GLU A 1 90 ? 3.135 6.889 -15.702 1.00 96.19 90 GLU A N 1
ATOM 711 C CA . GLU A 1 90 ? 2.731 5.963 -14.655 1.00 96.19 90 GLU A CA 1
ATOM 712 C C . GLU A 1 90 ? 2.085 4.701 -15.245 1.00 96.19 90 GLU A C 1
ATOM 714 O O . GLU A 1 90 ? 1.113 4.775 -15.994 1.00 96.19 90 GLU A O 1
ATOM 719 N N . PHE A 1 91 ? 2.576 3.528 -14.851 1.00 95.75 91 PHE A N 1
ATOM 720 C CA . PHE A 1 91 ? 2.066 2.244 -15.317 1.00 95.75 91 PHE A CA 1
ATOM 721 C C . PHE A 1 91 ? 2.165 1.167 -14.234 1.00 95.75 91 PHE A C 1
ATOM 723 O O . PHE A 1 91 ? 3.218 0.951 -13.624 1.00 95.75 91 PHE A O 1
ATOM 730 N N . CYS A 1 92 ? 1.074 0.425 -14.037 1.00 95.25 92 CYS A N 1
ATOM 731 C CA . CYS A 1 92 ? 1.024 -0.694 -13.106 1.00 95.25 92 CYS A CA 1
ATOM 732 C C . CYS A 1 92 ? 1.046 -2.034 -13.840 1.00 95.25 92 CYS A C 1
ATOM 734 O O . CYS A 1 92 ? 0.060 -2.437 -14.450 1.00 95.25 92 CYS A O 1
ATOM 736 N N . ALA A 1 93 ? 2.133 -2.787 -13.668 1.00 93.25 93 ALA A N 1
ATOM 737 C CA . ALA A 1 93 ? 2.333 -4.096 -14.295 1.00 93.25 93 ALA A CA 1
ATOM 738 C C . ALA A 1 93 ? 1.472 -5.240 -13.715 1.00 93.25 93 ALA A C 1
ATOM 740 O O . ALA A 1 93 ? 1.592 -6.378 -14.164 1.00 93.25 93 ALA A O 1
ATOM 741 N N . VAL A 1 94 ? 0.659 -4.972 -12.686 1.00 93.62 94 VAL A N 1
ATOM 742 C CA . VAL A 1 94 ? -0.233 -5.976 -12.077 1.00 93.62 94 VAL A CA 1
ATOM 743 C C . VAL A 1 94 ? -1.657 -5.871 -12.608 1.00 93.62 94 VAL A C 1
ATOM 745 O O . VAL A 1 94 ? -2.278 -6.898 -12.842 1.00 93.62 94 VAL A O 1
ATOM 748 N N . CYS A 1 95 ? -2.174 -4.659 -12.820 1.00 94.38 95 CYS A N 1
ATOM 749 C CA . CYS A 1 95 ? -3.522 -4.459 -13.361 1.00 94.38 95 CYS A CA 1
ATOM 750 C C . CYS A 1 95 ? -3.543 -3.805 -14.749 1.00 94.38 95 CYS A C 1
ATOM 752 O O . CYS A 1 95 ? -4.624 -3.513 -15.248 1.00 94.38 95 CYS A O 1
ATOM 754 N N . ASN A 1 96 ? -2.375 -3.550 -15.349 1.00 94.50 96 ASN A N 1
ATOM 755 C CA . ASN A 1 96 ? -2.194 -2.973 -16.684 1.00 94.50 96 ASN A CA 1
ATOM 756 C C . ASN A 1 96 ? -2.937 -1.640 -16.894 1.00 94.50 96 ASN A C 1
ATOM 758 O O . ASN A 1 96 ? -3.560 -1.423 -17.929 1.00 94.50 96 ASN A O 1
ATOM 762 N N . LYS A 1 97 ? -2.892 -0.744 -15.899 1.00 94.69 97 LYS A N 1
ATOM 763 C CA . LYS A 1 97 ? -3.538 0.582 -15.944 1.00 94.69 97 LYS A CA 1
ATOM 764 C C . LYS A 1 97 ? -2.537 1.711 -15.700 1.00 94.69 97 LYS A C 1
ATOM 766 O O . LYS A 1 97 ? -1.484 1.492 -15.096 1.00 94.69 97 LYS A O 1
ATOM 771 N N . ALA A 1 98 ? -2.908 2.913 -16.143 1.00 95.19 98 ALA A N 1
ATOM 772 C CA . ALA A 1 98 ? -2.129 4.140 -15.997 1.00 95.19 98 ALA A CA 1
ATOM 773 C C . ALA A 1 98 ? -2.195 4.688 -14.560 1.00 95.19 98 ALA A C 1
ATOM 775 O O . ALA A 1 98 ? -3.004 5.555 -14.230 1.00 95.19 98 ALA A O 1
ATOM 776 N N . HIS A 1 99 ? -1.392 4.102 -13.675 1.00 94.38 99 HIS A N 1
ATOM 777 C CA . HIS A 1 99 ? -1.083 4.639 -12.354 1.00 94.38 99 HIS A CA 1
ATOM 778 C C . HIS A 1 99 ? 0.180 3.973 -11.804 1.00 94.38 99 HIS A C 1
ATOM 780 O O . HIS A 1 99 ? 0.519 2.844 -12.166 1.00 94.38 99 HIS A O 1
ATOM 786 N N . ARG A 1 100 ? 0.841 4.628 -10.849 1.00 92.56 100 ARG A N 1
ATOM 787 C CA . ARG A 1 100 ? 2.005 4.059 -10.157 1.00 92.56 100 ARG A CA 1
ATOM 788 C C . ARG A 1 100 ? 1.675 2.727 -9.463 1.00 92.56 100 ARG A C 1
ATOM 790 O O . ARG A 1 100 ? 0.589 2.556 -8.888 1.00 92.56 100 ARG A O 1
ATOM 797 N N . HIS A 1 101 ? 2.626 1.790 -9.439 1.00 91.12 101 HIS A N 1
ATOM 798 C CA . HIS A 1 101 ? 2.477 0.531 -8.701 1.00 91.12 101 HIS A CA 1
ATOM 799 C C . HIS A 1 101 ? 2.330 0.774 -7.190 1.00 91.12 101 HIS A C 1
ATOM 801 O O . HIS A 1 101 ? 3.084 1.545 -6.598 1.00 91.12 101 HIS A O 1
ATOM 807 N N . GLY A 1 102 ? 1.373 0.099 -6.546 1.00 84.94 102 GLY A N 1
ATOM 808 C CA . GLY A 1 102 ? 1.070 0.300 -5.121 1.00 84.94 102 GLY A CA 1
ATOM 809 C C . GLY A 1 102 ? 0.259 1.560 -4.800 1.00 84.94 102 GLY A C 1
ATOM 810 O O . GLY A 1 102 ? 0.043 1.851 -3.628 1.00 84.94 102 GLY A O 1
ATOM 811 N N . SER A 1 103 ? -0.204 2.296 -5.814 1.00 89.94 103 SER A N 1
ATOM 812 C CA . SER A 1 103 ? -1.159 3.394 -5.638 1.00 89.94 103 SER A CA 1
ATOM 813 C C . SER A 1 103 ? -2.513 2.883 -5.140 1.00 89.94 103 SER A C 1
ATOM 815 O O . SER A 1 103 ? -2.970 1.816 -5.554 1.00 89.94 103 SER A O 1
ATOM 817 N N . ALA A 1 104 ? -3.215 3.693 -4.341 1.00 88.62 104 ALA A N 1
ATOM 818 C CA . ALA A 1 104 ? -4.598 3.420 -3.948 1.00 88.62 104 ALA A CA 1
ATOM 819 C C . ALA A 1 104 ? -5.561 3.366 -5.153 1.00 88.62 104 ALA A C 1
ATOM 821 O O . ALA A 1 104 ? -6.643 2.803 -5.043 1.00 88.62 104 ALA A O 1
ATOM 822 N N . LYS A 1 105 ? -5.168 3.887 -6.323 1.00 90.75 105 LYS A N 1
ATOM 823 C CA . LYS A 1 105 ? -5.939 3.758 -7.574 1.00 90.75 105 LYS A CA 1
ATOM 824 C C . LYS A 1 105 ? -5.900 2.346 -8.178 1.00 90.75 105 LYS A C 1
ATOM 826 O O . LYS A 1 105 ? -6.657 2.073 -9.102 1.00 90.75 105 LYS A O 1
ATOM 831 N N . CYS A 1 106 ? -5.032 1.458 -7.686 1.00 94.00 106 CYS A N 1
ATOM 832 C CA . CYS A 1 106 ? -4.865 0.109 -8.220 1.00 94.00 106 CYS A CA 1
ATOM 833 C C . CYS A 1 106 ? -6.022 -0.818 -7.800 1.00 94.00 106 CYS A C 1
ATOM 835 O O . CYS A 1 106 ? -6.148 -1.097 -6.605 1.00 94.00 106 CYS A O 1
ATOM 837 N N . PRO A 1 107 ? -6.814 -1.377 -8.738 1.00 94.50 107 PRO A N 1
ATOM 838 C CA . PRO A 1 107 ? -7.895 -2.308 -8.404 1.00 94.50 107 PRO A CA 1
ATOM 839 C C . PRO A 1 107 ? -7.396 -3.562 -7.677 1.00 94.50 107 PRO A C 1
ATOM 841 O O . PRO A 1 107 ? -7.950 -3.937 -6.652 1.00 94.50 107 PRO A O 1
ATOM 844 N N . ALA A 1 108 ? -6.275 -4.140 -8.124 1.00 94.62 108 ALA A N 1
ATOM 845 C CA . ALA A 1 108 ? -5.689 -5.320 -7.485 1.00 94.62 108 ALA A CA 1
ATOM 846 C C . ALA A 1 108 ? -5.216 -5.040 -6.045 1.00 94.62 108 ALA A C 1
ATOM 848 O O . ALA A 1 108 ? -5.306 -5.903 -5.172 1.00 94.62 108 ALA A O 1
ATOM 849 N N . PHE A 1 109 ? -4.730 -3.821 -5.774 1.00 94.06 109 PHE A N 1
ATOM 850 C CA . PHE A 1 109 ? -4.404 -3.395 -4.412 1.00 94.06 109 PHE A CA 1
ATOM 851 C C . PHE A 1 109 ? -5.668 -3.223 -3.567 1.00 94.06 109 PHE A C 1
ATOM 853 O O . PHE A 1 109 ? -5.691 -3.667 -2.423 1.00 94.06 109 PHE A O 1
ATOM 860 N N . GLN A 1 110 ? -6.719 -2.615 -4.125 1.00 93.81 110 GLN A N 1
ATOM 861 C CA . GLN A 1 110 ? -7.998 -2.442 -3.436 1.00 93.81 110 GLN A CA 1
ATOM 862 C C . GLN A 1 110 ? -8.626 -3.791 -3.078 1.00 93.81 110 GLN A C 1
ATOM 864 O O . GLN A 1 110 ? -9.001 -4.001 -1.931 1.00 93.81 110 GLN A O 1
ATOM 869 N N . GLU A 1 111 ? -8.660 -4.747 -4.004 1.00 94.50 111 GLU A N 1
ATOM 870 C CA . GLU A 1 111 ? -9.141 -6.108 -3.741 1.00 94.50 111 GLU A CA 1
ATOM 871 C C . GLU A 1 111 ? -8.331 -6.798 -2.639 1.00 94.50 111 GLU A C 1
ATOM 873 O O . GLU A 1 111 ? -8.890 -7.400 -1.720 1.00 94.50 111 GLU A O 1
ATOM 878 N N . ALA A 1 112 ? -7.003 -6.681 -2.680 1.00 94.25 112 ALA A N 1
ATOM 879 C CA . ALA A 1 112 ? -6.144 -7.223 -1.638 1.00 94.25 112 ALA A CA 1
ATOM 880 C C . ALA A 1 112 ? -6.358 -6.538 -0.277 1.00 94.25 112 ALA A C 1
ATOM 882 O O . ALA A 1 112 ? -6.359 -7.219 0.748 1.00 94.25 112 ALA A O 1
ATOM 883 N N . LEU A 1 113 ? -6.609 -5.227 -0.261 1.00 93.75 113 LEU A N 1
ATOM 884 C CA . LEU A 1 113 ? -6.960 -4.477 0.943 1.00 93.75 113 LEU A CA 1
ATOM 885 C C . LEU A 1 113 ? -8.303 -4.933 1.519 1.00 93.75 113 LEU A C 1
ATOM 887 O O . LEU A 1 113 ? -8.412 -5.117 2.728 1.00 93.75 113 LEU A O 1
ATOM 891 N N . GLN A 1 114 ? -9.305 -5.173 0.672 1.00 93.19 114 GLN A N 1
ATOM 892 C CA . GLN A 1 114 ? -10.597 -5.703 1.110 1.00 93.19 114 GLN A CA 1
ATOM 893 C C . GLN A 1 114 ? -10.473 -7.125 1.664 1.00 93.19 114 GLN A C 1
ATOM 895 O O . GLN A 1 114 ? -11.077 -7.428 2.688 1.00 93.19 114 GLN A O 1
ATOM 900 N N . ARG A 1 115 ? -9.652 -7.990 1.052 1.00 93.56 115 ARG A N 1
ATOM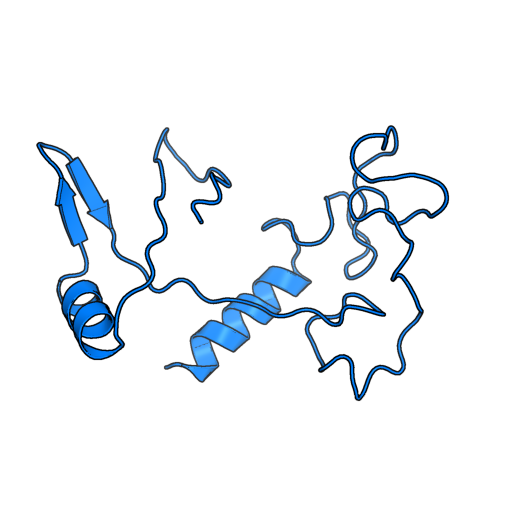 901 C CA . ARG A 1 115 ? -9.357 -9.321 1.614 1.00 93.56 115 ARG A CA 1
ATOM 902 C C . ARG A 1 115 ? -8.680 -9.224 2.981 1.00 93.56 115 ARG A C 1
ATOM 904 O O . ARG A 1 115 ? -9.078 -9.940 3.890 1.00 93.56 115 ARG A O 1
ATOM 911 N N . ALA A 1 116 ? -7.715 -8.317 3.141 1.00 92.00 116 ALA A N 1
ATOM 912 C CA . ALA A 1 116 ? -7.052 -8.094 4.426 1.00 92.00 116 ALA A CA 1
ATOM 913 C C . ALA A 1 116 ? -8.023 -7.584 5.505 1.00 92.00 116 ALA A C 1
ATOM 915 O O . ALA A 1 116 ? -7.929 -8.015 6.647 1.00 92.00 116 ALA A O 1
ATOM 916 N N . ARG A 1 117 ? -8.974 -6.714 5.137 1.00 92.25 117 ARG A N 1
ATOM 917 C CA . ARG A 1 117 ? -10.044 -6.252 6.035 1.00 92.25 117 ARG A CA 1
ATOM 918 C C . ARG A 1 117 ? -10.966 -7.392 6.462 1.00 92.25 117 ARG A C 1
ATOM 920 O O . ARG A 1 117 ? -11.262 -7.510 7.639 1.00 92.25 117 ARG A O 1
ATOM 927 N N . LYS A 1 118 ? -11.394 -8.232 5.515 1.00 91.25 118 LYS A N 1
ATOM 928 C CA . LYS A 1 118 ? -12.290 -9.368 5.785 1.00 91.25 118 LYS A CA 1
ATOM 929 C C . LYS A 1 118 ? -11.644 -10.472 6.621 1.00 91.25 118 LYS A C 1
ATOM 931 O O . LYS A 1 118 ? -12.355 -11.147 7.337 1.00 91.25 118 LYS A O 1
ATOM 936 N N . ALA A 1 119 ? -10.334 -10.680 6.502 1.00 89.06 119 ALA A N 1
ATOM 937 C CA . ALA A 1 119 ? -9.624 -11.714 7.258 1.00 89.06 119 ALA A CA 1
ATOM 938 C C . ALA A 1 119 ? -9.401 -1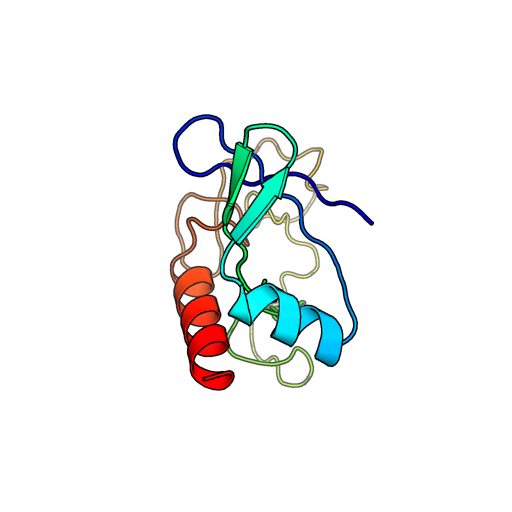1.356 8.740 1.00 89.06 119 ALA A C 1
ATOM 940 O O . ALA A 1 119 ? -8.996 -12.214 9.516 1.00 89.06 119 ALA A O 1
ATOM 941 N N . ASP A 1 120 ? -9.590 -10.086 9.099 1.00 83.44 120 ASP A N 1
ATOM 942 C CA . ASP A 1 120 ? -9.434 -9.566 10.460 1.00 83.44 120 ASP A CA 1
ATOM 943 C C . ASP A 1 120 ? -10.779 -9.376 11.184 1.00 83.44 120 ASP A C 1
ATOM 945 O O . ASP A 1 120 ? -10.779 -9.180 12.397 1.00 83.44 120 ASP A O 1
ATOM 949 N N . GLN A 1 121 ? -11.891 -9.413 10.436 1.00 70.44 121 GLN A N 1
ATOM 950 C CA . GLN A 1 121 ? -13.266 -9.434 10.951 1.00 70.44 121 GLN A CA 1
ATOM 951 C C . GLN A 1 121 ? -13.645 -10.846 11.391 1.00 70.44 121 GLN A C 1
ATOM 953 O O . GLN A 1 121 ? -14.320 -10.948 12.437 1.00 70.44 121 GLN A O 1
#